Protein AF-A0A0F9NHW7-F1 (afdb_monomer_lite)

Structure (mmCIF, N/CA/C/O backbone):
data_AF-A0A0F9NHW7-F1
#
_entry.id   AF-A0A0F9NHW7-F1
#
loop_
_atom_site.group_PDB
_atom_site.id
_atom_site.type_symbol
_atom_site.label_atom_id
_atom_site.label_alt_id
_atom_site.label_comp_id
_atom_site.label_asym_id
_atom_site.label_entity_id
_atom_site.label_seq_id
_atom_site.pdbx_PDB_ins_code
_atom_site.Cartn_x
_atom_site.Cartn_y
_atom_site.Ca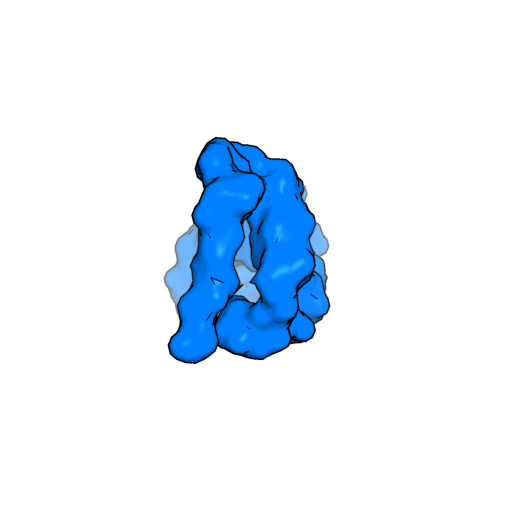rtn_z
_atom_site.occupancy
_atom_site.B_iso_or_equiv
_atom_site.auth_seq_id
_atom_site.auth_comp_id
_atom_site.auth_asym_id
_atom_site.auth_atom_id
_atom_site.pdbx_PDB_model_num
ATOM 1 N N . MET A 1 1 ? 9.573 0.489 -30.873 1.00 44.56 1 MET A N 1
ATOM 2 C CA . MET A 1 1 ? 8.796 0.037 -29.698 1.00 44.56 1 MET A CA 1
ATOM 3 C C . MET A 1 1 ? 8.423 1.269 -28.893 1.00 44.56 1 MET A C 1
ATOM 5 O O . MET A 1 1 ? 9.242 1.738 -28.119 1.00 44.56 1 MET A O 1
ATOM 9 N N . ASP A 1 2 ? 7.217 1.797 -29.085 1.00 50.22 2 ASP A N 1
ATOM 10 C CA . ASP A 1 2 ? 6.679 2.849 -28.222 1.00 50.22 2 ASP A CA 1
ATOM 11 C C . ASP A 1 2 ? 6.258 2.229 -26.888 1.00 50.22 2 ASP A C 1
ATOM 13 O O . ASP A 1 2 ? 5.279 1.480 -26.780 1.00 50.22 2 ASP A O 1
ATOM 17 N N . ILE A 1 3 ? 7.071 2.459 -25.865 1.00 57.84 3 ILE A N 1
ATOM 18 C CA . ILE A 1 3 ? 6.663 2.311 -24.475 1.00 57.84 3 ILE A CA 1
ATOM 19 C C . ILE A 1 3 ? 6.435 3.728 -23.947 1.00 57.84 3 ILE A C 1
ATOM 21 O O . ILE A 1 3 ? 7.384 4.508 -23.939 1.00 57.84 3 ILE A O 1
ATOM 25 N N . PRO A 1 4 ? 5.209 4.095 -23.530 1.00 64.94 4 PRO A N 1
ATOM 26 C CA . PRO A 1 4 ? 4.971 5.400 -22.930 1.00 64.94 4 PRO A CA 1
ATOM 27 C C . PRO A 1 4 ? 5.838 5.517 -21.670 1.00 64.94 4 PRO A C 1
ATOM 29 O O . PRO A 1 4 ? 5.627 4.791 -20.702 1.00 64.94 4 PRO A O 1
ATOM 32 N N . SER A 1 5 ? 6.868 6.364 -21.769 1.00 74.06 5 SER A N 1
ATOM 33 C CA . SER A 1 5 ? 7.846 6.772 -20.752 1.00 74.06 5 SER A CA 1
ATOM 34 C C . SER A 1 5 ? 8.043 5.774 -19.599 1.00 74.06 5 SER A C 1
ATOM 36 O O . SER A 1 5 ? 7.440 5.891 -18.528 1.00 74.06 5 SER A O 1
ATOM 38 N N . VAL A 1 6 ? 8.907 4.777 -19.812 1.00 82.75 6 VAL A N 1
ATOM 39 C CA . VAL A 1 6 ? 9.419 3.955 -18.710 1.00 82.75 6 VAL A CA 1
ATOM 40 C C . VAL A 1 6 ? 10.547 4.717 -18.016 1.00 82.75 6 VAL A C 1
ATOM 42 O O . VAL A 1 6 ? 11.535 5.070 -18.647 1.00 82.75 6 VAL A O 1
ATOM 45 N N . LYS A 1 7 ? 10.414 4.964 -16.710 1.00 85.94 7 LYS A N 1
ATOM 46 C CA . LYS A 1 7 ? 11.372 5.767 -15.930 1.00 85.94 7 LYS A CA 1
ATOM 47 C C . LYS A 1 7 ? 12.714 5.072 -15.699 1.00 85.94 7 LYS A C 1
ATOM 49 O O . LYS A 1 7 ? 13.717 5.753 -15.523 1.00 85.94 7 LYS A O 1
ATOM 54 N N . ASN A 1 8 ? 12.729 3.739 -15.652 1.00 89.44 8 ASN A N 1
ATOM 55 C CA . ASN A 1 8 ? 13.939 2.936 -15.479 1.00 89.44 8 ASN A CA 1
ATOM 56 C C . ASN A 1 8 ? 13.996 1.820 -16.532 1.00 89.44 8 ASN A C 1
ATOM 58 O O . ASN A 1 8 ? 13.469 0.721 -16.335 1.00 89.44 8 ASN A O 1
ATOM 62 N N . GLU A 1 9 ? 14.602 2.123 -17.678 1.00 90.06 9 GLU A N 1
ATOM 63 C CA . GLU A 1 9 ? 14.656 1.204 -18.818 1.00 90.06 9 GLU A CA 1
ATOM 64 C C . GLU A 1 9 ? 15.500 -0.046 -18.546 1.00 90.06 9 GLU A C 1
ATOM 66 O O . GLU A 1 9 ? 15.123 -1.139 -18.972 1.00 90.06 9 GLU A O 1
ATOM 71 N N . ASP A 1 10 ? 16.600 0.079 -17.801 1.00 90.56 10 ASP A N 1
ATOM 72 C CA . ASP A 1 10 ? 17.480 -1.051 -17.484 1.00 90.56 10 ASP A CA 1
ATOM 73 C C . ASP A 1 10 ? 16.778 -2.061 -16.577 1.00 90.56 10 ASP A C 1
ATOM 75 O O . ASP A 1 10 ? 16.782 -3.267 -16.840 1.00 90.56 10 ASP A O 1
ATOM 79 N N . GLN A 1 11 ? 16.079 -1.573 -15.550 1.00 91.31 11 GLN A N 1
ATOM 80 C CA . GLN A 1 11 ? 15.260 -2.419 -14.687 1.00 91.31 11 GLN A CA 1
ATOM 81 C C . GLN A 1 11 ? 14.118 -3.074 -15.470 1.00 91.31 11 GLN A C 1
ATOM 83 O O . GLN A 1 11 ? 13.805 -4.244 -15.248 1.00 91.31 11 GLN A O 1
ATOM 88 N N . TYR A 1 12 ? 13.502 -2.345 -16.403 1.00 92.00 12 T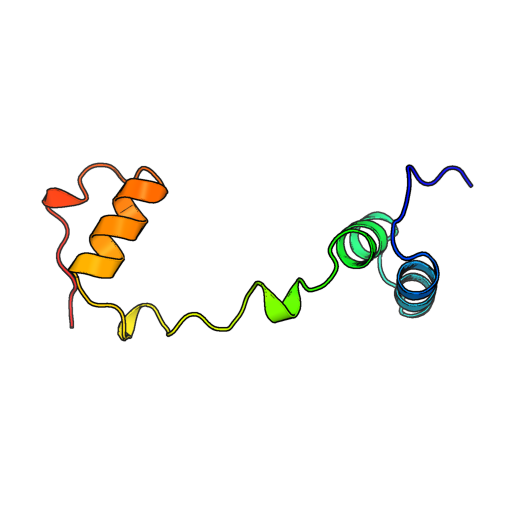YR A N 1
ATOM 89 C CA . TYR A 1 12 ? 12.474 -2.897 -17.276 1.00 92.00 12 TYR A CA 1
ATOM 90 C C . TYR A 1 12 ? 13.008 -4.051 -18.133 1.00 92.00 12 TYR A C 1
ATOM 92 O O . TYR A 1 12 ? 12.392 -5.119 -18.138 1.00 92.00 12 TYR A O 1
ATOM 100 N N . LYS A 1 13 ? 14.151 -3.868 -18.810 1.00 92.94 13 LYS A N 1
ATOM 101 C CA . LYS A 1 13 ? 14.793 -4.904 -19.638 1.00 92.94 13 LYS A CA 1
ATOM 102 C C . LYS A 1 13 ? 15.158 -6.127 -18.799 1.00 92.94 13 LYS A C 1
ATOM 104 O O . LYS A 1 13 ? 14.708 -7.224 -19.107 1.00 92.94 13 LYS A O 1
ATOM 109 N N . ALA A 1 14 ? 15.805 -5.926 -17.652 1.00 93.88 14 ALA A N 1
ATOM 110 C CA . ALA A 1 14 ? 16.149 -7.019 -16.743 1.00 93.88 14 ALA A CA 1
ATOM 111 C C . ALA A 1 14 ? 14.917 -7.812 -16.259 1.00 93.88 14 ALA A C 1
ATOM 113 O O . ALA A 1 14 ? 14.986 -9.024 -16.066 1.00 93.88 14 ALA A O 1
ATOM 114 N N . LEU A 1 15 ? 13.769 -7.155 -16.052 1.00 93.25 15 LEU A N 1
ATOM 115 C CA . LEU A 1 15 ? 12.515 -7.836 -15.707 1.00 93.25 15 LEU A CA 1
ATOM 116 C C . LEU A 1 15 ? 11.922 -8.596 -16.903 1.00 93.25 15 LEU A C 1
ATOM 118 O O . LEU A 1 15 ? 11.366 -9.679 -16.720 1.00 93.25 15 LEU A O 1
ATOM 122 N N . ARG A 1 16 ? 12.043 -8.056 -18.122 1.00 94.31 16 ARG A N 1
ATOM 123 C CA . ARG A 1 16 ? 11.631 -8.736 -19.362 1.00 94.31 16 ARG A CA 1
ATOM 124 C C . ARG A 1 16 ? 12.436 -10.010 -19.598 1.00 94.31 16 ARG A C 1
ATOM 126 O O . ARG A 1 16 ? 11.825 -11.036 -19.882 1.00 94.31 16 ARG A O 1
ATOM 133 N N . ASP A 1 17 ? 13.747 -9.965 -19.388 1.00 95.62 17 ASP A N 1
ATOM 134 C CA . ASP A 1 17 ? 14.639 -11.122 -19.543 1.00 95.62 17 ASP A CA 1
ATOM 135 C C . ASP A 1 17 ? 14.346 -12.212 -18.503 1.00 95.62 17 ASP A C 1
ATOM 137 O O . ASP A 1 17 ? 14.446 -13.403 -18.780 1.00 95.62 17 ASP A O 1
ATOM 141 N N . LYS A 1 18 ? 13.869 -11.811 -17.317 1.00 94.25 18 LYS A N 1
ATOM 142 C CA . LYS A 1 18 ? 13.356 -12.718 -16.275 1.00 94.25 18 LYS A CA 1
ATOM 143 C C . LYS A 1 18 ? 11.967 -13.298 -16.581 1.00 94.25 18 LYS A C 1
ATOM 145 O O . LYS A 1 18 ? 11.401 -13.983 -15.732 1.00 94.25 18 LYS A O 1
ATOM 150 N N . GLY A 1 19 ? 11.381 -13.000 -17.743 1.00 95.69 19 GLY A N 1
ATOM 151 C CA . GLY A 1 19 ? 10.086 -13.532 -18.179 1.00 95.69 19 GLY A CA 1
ATOM 152 C C . GLY A 1 19 ? 8.857 -12.754 -17.693 1.00 95.69 19 GLY A C 1
ATOM 153 O O . GLY A 1 19 ? 7.735 -13.246 -17.803 1.00 95.69 19 GLY A O 1
ATOM 154 N N . PHE A 1 20 ? 9.014 -11.542 -17.151 1.00 93.38 20 PHE A N 1
ATOM 155 C CA . PHE A 1 20 ? 7.872 -10.752 -16.681 1.00 93.38 20 PHE A CA 1
ATOM 156 C C . PHE A 1 20 ? 7.098 -10.142 -17.865 1.00 93.38 20 PHE A C 1
ATOM 158 O O . PHE A 1 20 ? 7.656 -9.766 -18.904 1.00 93.38 20 PHE A O 1
ATOM 165 N N . SER A 1 21 ? 5.777 -9.991 -17.707 1.00 94.38 21 SER A N 1
ATOM 166 C CA . SER A 1 21 ? 4.947 -9.347 -18.729 1.00 94.38 21 SER A CA 1
ATOM 167 C C . SER A 1 21 ? 5.332 -7.875 -18.922 1.00 94.38 21 SER A C 1
ATOM 169 O O . SER A 1 21 ? 5.824 -7.217 -18.005 1.00 94.38 21 SER A O 1
ATOM 171 N N . LYS A 1 22 ? 5.086 -7.337 -20.127 1.00 90.06 22 LYS A N 1
ATOM 172 C CA . LYS A 1 22 ? 5.432 -5.951 -20.503 1.00 90.06 22 LYS A CA 1
ATOM 173 C C . LYS A 1 22 ? 4.871 -4.952 -19.494 1.00 90.06 22 LYS A C 1
ATOM 175 O O . LYS A 1 22 ? 5.579 -4.055 -19.050 1.00 90.06 22 LYS A O 1
ATOM 180 N N . GLU A 1 23 ? 3.616 -5.144 -19.117 1.00 90.00 23 GLU A N 1
ATOM 181 C CA . GLU A 1 23 ? 2.914 -4.275 -18.185 1.00 90.00 23 GLU A CA 1
ATOM 182 C C . GLU A 1 23 ? 3.476 -4.375 -16.759 1.00 90.00 23 GLU A C 1
ATOM 184 O O . GLU A 1 23 ? 3.736 -3.352 -16.126 1.00 90.00 23 GLU A O 1
ATOM 189 N N . LYS A 1 24 ? 3.739 -5.594 -16.264 1.00 89.81 24 LYS A N 1
ATOM 190 C CA . LYS A 1 24 ? 4.303 -5.804 -14.923 1.00 89.81 24 LYS A CA 1
ATOM 191 C C . LYS A 1 24 ? 5.693 -5.178 -14.808 1.00 89.81 24 LYS A C 1
ATOM 193 O O . LYS A 1 24 ? 5.960 -4.476 -13.834 1.00 89.81 24 LYS A O 1
ATOM 198 N N . SER A 1 25 ? 6.543 -5.373 -15.816 1.00 91.56 25 SER A N 1
ATOM 199 C CA . SER A 1 25 ? 7.868 -4.750 -15.875 1.00 91.56 25 SER A CA 1
ATOM 200 C C . SER A 1 25 ? 7.775 -3.225 -15.889 1.00 91.56 25 SER A C 1
ATOM 202 O O . SER A 1 25 ? 8.498 -2.569 -15.145 1.00 91.56 25 SER A O 1
ATOM 204 N N . ALA A 1 26 ? 6.854 -2.656 -16.675 1.00 90.38 26 ALA A N 1
ATOM 205 C CA . ALA A 1 26 ? 6.665 -1.208 -16.748 1.00 90.38 26 ALA A CA 1
ATOM 206 C C . ALA A 1 26 ? 6.209 -0.614 -15.405 1.00 90.38 26 ALA A C 1
ATOM 208 O O . ALA A 1 26 ? 6.759 0.394 -14.970 1.00 90.38 26 ALA A O 1
ATOM 209 N N . ARG A 1 27 ? 5.267 -1.254 -14.693 1.00 88.81 27 ARG A N 1
ATOM 210 C CA . ARG A 1 27 ? 4.810 -0.777 -13.371 1.00 88.81 27 ARG A CA 1
ATOM 211 C C . ARG A 1 27 ? 5.936 -0.746 -12.339 1.00 88.81 27 ARG A C 1
ATOM 213 O O . ARG A 1 27 ? 6.057 0.233 -11.603 1.00 88.81 27 ARG A O 1
ATOM 220 N N . ILE A 1 28 ? 6.755 -1.799 -12.294 1.00 86.69 28 ILE A N 1
ATOM 221 C CA . ILE A 1 28 ? 7.885 -1.893 -11.359 1.00 86.69 28 ILE A CA 1
ATOM 222 C C . ILE A 1 28 ? 8.939 -0.833 -11.706 1.00 86.69 28 ILE A C 1
ATOM 224 O O . ILE A 1 28 ? 9.341 -0.070 -10.832 1.00 86.69 28 ILE A O 1
ATOM 228 N N . ALA A 1 29 ? 9.320 -0.725 -12.981 1.00 89.81 29 ALA A N 1
ATOM 229 C CA . ALA A 1 29 ? 10.298 0.255 -13.454 1.00 89.81 29 ALA A CA 1
ATOM 230 C C . ALA A 1 29 ? 9.848 1.718 -13.270 1.00 89.81 29 ALA A C 1
ATOM 232 O O . ALA A 1 29 ? 10.674 2.607 -13.075 1.00 89.81 29 ALA A O 1
ATOM 233 N N . ASN A 1 30 ? 8.539 1.981 -13.293 1.00 89.31 30 ASN A N 1
ATOM 234 C CA . ASN A 1 30 ? 7.972 3.317 -13.087 1.00 89.31 30 ASN A CA 1
ATOM 235 C C . ASN A 1 30 ? 7.781 3.702 -11.616 1.00 89.31 30 ASN A C 1
ATOM 237 O O . ASN A 1 30 ? 7.514 4.874 -11.326 1.00 89.31 30 ASN A O 1
ATOM 241 N N . THR A 1 31 ? 7.923 2.748 -10.694 1.00 84.44 31 THR A N 1
ATOM 242 C CA . THR A 1 31 ? 7.684 2.947 -9.261 1.00 84.44 31 THR A CA 1
ATOM 243 C C . THR A 1 31 ? 8.985 2.753 -8.479 1.00 84.44 31 THR A C 1
ATOM 245 O O . THR A 1 31 ? 9.164 1.734 -7.802 1.00 84.44 31 THR A O 1
ATOM 248 N N . PRO A 1 32 ? 9.919 3.723 -8.534 1.00 74.00 32 PRO A N 1
ATOM 249 C CA . PRO A 1 32 ? 11.126 3.652 -7.725 1.00 74.00 32 PRO A CA 1
ATOM 250 C C . PRO A 1 32 ? 10.755 3.627 -6.238 1.00 74.00 32 PRO A C 1
ATOM 252 O O . PRO A 1 32 ? 9.780 4.253 -5.812 1.00 74.00 32 PRO A O 1
ATOM 255 N N . ASN A 1 33 ? 11.555 2.919 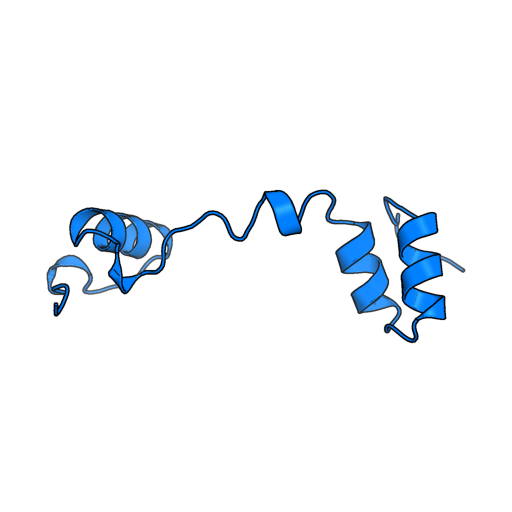-5.438 1.00 70.44 33 ASN A N 1
ATOM 256 C CA . ASN A 1 33 ? 11.365 2.784 -3.992 1.00 70.44 33 ASN A CA 1
ATOM 257 C C . ASN A 1 33 ? 10.061 2.090 -3.563 1.00 70.44 33 ASN A C 1
ATOM 259 O O . ASN A 1 33 ? 9.668 2.257 -2.413 1.00 70.44 33 ASN A O 1
ATOM 263 N N . ALA A 1 34 ? 9.399 1.297 -4.416 1.00 68.38 34 ALA A N 1
ATOM 264 C CA . ALA A 1 34 ? 8.200 0.546 -4.018 1.00 68.38 34 ALA A CA 1
ATOM 265 C C . ALA A 1 34 ? 8.420 -0.265 -2.720 1.00 68.38 34 ALA A C 1
ATOM 267 O O . ALA A 1 34 ? 7.620 -0.166 -1.793 1.00 68.38 34 ALA A O 1
ATOM 268 N N . SER A 1 35 ? 9.563 -0.954 -2.605 1.00 65.38 35 SER A N 1
ATOM 269 C CA . SER A 1 35 ? 9.944 -1.717 -1.405 1.00 65.38 35 SER A CA 1
ATOM 270 C C . SER A 1 35 ? 10.315 -0.856 -0.193 1.00 65.38 35 SER A C 1
ATOM 272 O O . SER A 1 35 ? 10.265 -1.349 0.921 1.00 65.38 35 SER A O 1
ATOM 274 N N . LYS A 1 36 ? 10.706 0.412 -0.386 1.00 64.88 36 LYS A N 1
ATOM 275 C CA . LYS A 1 36 ? 11.024 1.346 0.712 1.00 64.88 36 LYS A CA 1
ATOM 276 C C . LYS A 1 36 ? 9.788 2.132 1.166 1.00 64.88 36 LYS A C 1
ATOM 278 O O . LYS A 1 36 ? 9.690 2.504 2.330 1.00 64.88 36 LYS A O 1
ATOM 283 N N . LYS A 1 37 ? 8.847 2.393 0.249 1.00 63.81 37 LYS A N 1
ATOM 284 C CA . LYS A 1 37 ? 7.560 3.048 0.528 1.00 63.81 37 LYS A CA 1
ATOM 285 C C . LYS A 1 37 ? 6.558 2.110 1.210 1.00 63.81 37 LYS A C 1
ATOM 287 O O . LYS A 1 37 ? 5.699 2.601 1.932 1.00 63.81 37 LYS A O 1
ATOM 292 N N . GLY A 1 38 ? 6.650 0.799 0.984 1.00 65.81 38 GLY A N 1
ATOM 293 C CA . GLY A 1 38 ? 5.848 -0.227 1.662 1.00 65.81 38 GLY A CA 1
ATOM 294 C C . GLY A 1 38 ? 6.669 -1.061 2.651 1.00 65.81 38 GLY A C 1
ATOM 295 O O . GLY A 1 38 ? 7.890 -0.992 2.655 1.00 65.81 38 GLY A O 1
ATOM 296 N N . GLY A 1 39 ? 6.003 -1.853 3.494 1.00 65.25 39 GLY A N 1
ATOM 297 C CA . GLY A 1 39 ? 6.643 -2.903 4.306 1.00 65.25 39 GLY A CA 1
ATOM 298 C C . GLY A 1 39 ? 7.141 -2.509 5.702 1.00 65.25 39 GLY A C 1
ATOM 299 O O . GLY A 1 39 ? 7.394 -3.394 6.503 1.00 65.25 39 GLY A O 1
ATOM 300 N N . ASN A 1 40 ? 7.223 -1.216 6.031 1.00 74.19 40 ASN A N 1
ATOM 301 C CA . ASN A 1 40 ? 7.603 -0.755 7.380 1.00 74.19 40 ASN A CA 1
ATOM 302 C C . ASN A 1 40 ? 6.406 -0.577 8.332 1.00 74.19 40 ASN A C 1
ATOM 304 O O . ASN A 1 40 ? 6.561 -0.073 9.441 1.00 74.19 40 ASN A O 1
ATOM 308 N N . ALA A 1 41 ? 5.196 -0.924 7.893 1.00 80.06 41 ALA A N 1
ATOM 309 C CA . ALA A 1 41 ? 4.033 -0.888 8.766 1.00 80.06 41 ALA A CA 1
ATOM 310 C C . ALA A 1 41 ? 4.048 -2.125 9.667 1.00 80.06 41 ALA A C 1
ATOM 312 O O . ALA A 1 41 ? 4.172 -3.246 9.174 1.00 80.06 41 ALA A O 1
ATOM 313 N N . LYS A 1 42 ? 3.891 -1.915 10.976 1.00 86.75 42 LYS A N 1
ATOM 314 C CA . LYS A 1 42 ? 3.645 -3.002 11.927 1.00 86.75 42 LYS A CA 1
ATOM 315 C C . LYS A 1 42 ? 2.373 -3.788 11.530 1.00 86.75 42 LYS A C 1
ATOM 317 O O . LYS A 1 42 ? 1.479 -3.182 10.922 1.00 86.75 42 LYS A O 1
ATOM 322 N N . PRO A 1 43 ? 2.264 -5.091 11.846 1.00 89.62 43 PRO A N 1
ATOM 323 C CA . PRO A 1 43 ? 1.054 -5.884 11.602 1.00 89.62 43 PRO A CA 1
ATOM 324 C C . PRO A 1 43 ? -0.183 -5.241 12.240 1.00 89.62 43 PRO A C 1
ATOM 326 O O . PRO A 1 43 ? -0.059 -4.625 13.296 1.00 89.62 43 PRO A O 1
ATOM 329 N N . TYR A 1 44 ? -1.374 -5.377 11.643 1.00 89.12 44 TYR A N 1
ATOM 330 C CA . TYR A 1 44 ? -2.601 -4.743 12.162 1.00 89.12 44 TYR A CA 1
ATOM 331 C C . TYR A 1 44 ? -2.951 -5.189 13.591 1.00 89.12 44 TYR A C 1
ATOM 333 O O . TYR A 1 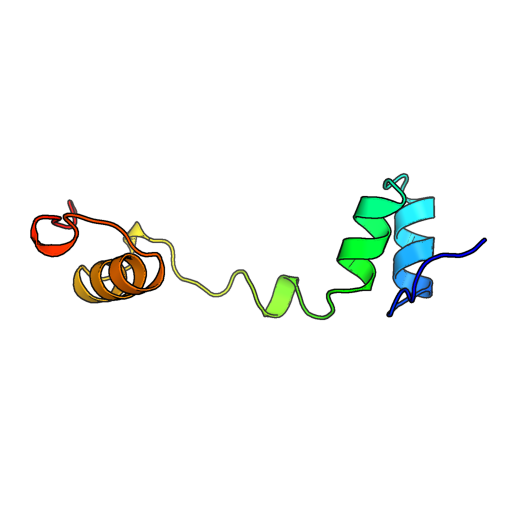44 ? -3.553 -4.433 14.354 1.00 89.12 44 TYR A O 1
ATOM 341 N N . GLU A 1 45 ? -2.515 -6.382 13.982 1.00 88.12 45 GLU A N 1
ATOM 342 C CA . GLU A 1 45 ? -2.625 -6.944 15.325 1.00 88.12 45 GLU A CA 1
ATOM 343 C C . GLU A 1 45 ? -1.890 -6.088 16.370 1.00 88.12 45 GLU A C 1
ATOM 345 O O . GLU A 1 45 ? -2.331 -5.985 17.515 1.00 88.12 45 GLU A O 1
ATOM 350 N N . GLU A 1 46 ? -0.824 -5.390 15.976 1.00 90.69 46 GLU A N 1
ATOM 351 C CA . GLU A 1 46 ? -0.039 -4.490 16.832 1.00 90.69 46 GLU A CA 1
ATOM 352 C C . GLU A 1 46 ? -0.534 -3.032 16.793 1.00 90.69 46 GLU A C 1
ATOM 354 O O . GLU A 1 46 ? -0.015 -2.155 17.493 1.00 90.69 46 GLU A O 1
ATOM 359 N N . TRP A 1 47 ? -1.544 -2.725 15.974 1.00 93.31 47 TRP A N 1
ATOM 360 C CA . TRP A 1 47 ? -2.121 -1.382 15.919 1.00 93.31 47 TRP A CA 1
ATOM 361 C C . TRP A 1 47 ? -3.046 -1.161 17.106 1.00 93.31 47 TRP A C 1
ATOM 363 O O . TRP A 1 47 ? -3.807 -2.036 17.519 1.00 93.31 47 TRP A O 1
ATOM 373 N N . THR A 1 48 ? -3.013 0.035 17.668 1.00 93.69 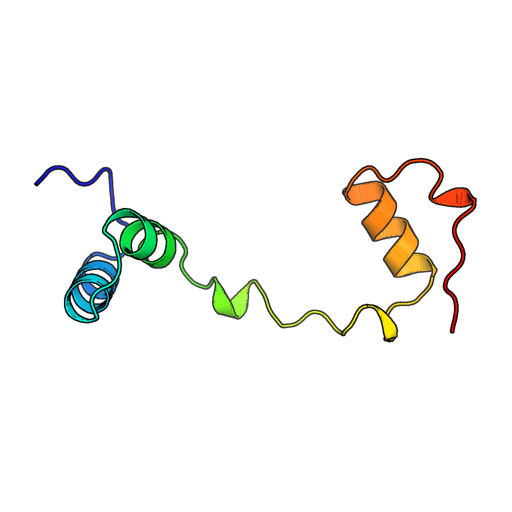48 THR A N 1
ATOM 374 C CA . THR A 1 48 ? -3.990 0.460 18.666 1.00 93.69 48 THR A CA 1
ATOM 375 C C . THR A 1 48 ? -5.362 0.641 18.013 1.00 93.69 48 THR A C 1
ATOM 377 O O . THR A 1 48 ? -5.478 0.889 16.811 1.00 93.69 48 THR A O 1
ATOM 380 N N . LYS A 1 49 ? -6.433 0.572 18.815 1.00 93.50 49 LYS A N 1
ATOM 381 C CA . LYS A 1 49 ? -7.792 0.881 18.336 1.00 93.50 49 LYS A CA 1
ATOM 382 C C . LYS A 1 49 ? -7.857 2.267 17.678 1.00 93.50 49 LYS A C 1
ATOM 384 O O . LYS A 1 49 ? -8.575 2.433 16.699 1.00 93.50 49 LYS A O 1
ATOM 389 N N . HIS A 1 50 ? -7.112 3.237 18.207 1.00 93.56 50 HIS A N 1
ATOM 390 C CA . HIS A 1 50 ? -7.062 4.587 17.656 1.00 93.56 50 HIS A CA 1
ATOM 391 C C . HIS A 1 50 ? -6.428 4.611 16.259 1.00 93.56 50 HIS A C 1
ATOM 393 O O . HIS A 1 50 ? -7.046 5.119 15.334 1.00 93.56 50 HIS A O 1
ATOM 399 N N . GLU A 1 51 ? -5.268 3.978 16.066 1.00 94.00 51 GLU A N 1
ATOM 400 C CA . GLU A 1 51 ? -4.628 3.899 14.743 1.00 94.00 51 GLU A CA 1
ATOM 401 C C . GLU A 1 51 ? -5.516 3.188 13.710 1.00 94.00 51 GLU A C 1
ATOM 403 O O . GLU A 1 51 ? -5.605 3.617 12.559 1.00 94.00 51 GLU A O 1
ATOM 408 N N . LEU A 1 52 ? -6.213 2.121 14.120 1.00 94.50 52 LEU A N 1
ATOM 409 C CA . LEU A 1 52 ? -7.182 1.430 13.265 1.00 94.50 52 LEU A CA 1
ATOM 410 C C . LEU A 1 52 ? -8.379 2.326 12.918 1.00 94.50 52 LEU A C 1
ATOM 412 O O . LEU A 1 52 ? -8.844 2.306 11.781 1.00 94.50 52 LEU A O 1
ATOM 416 N N . TYR A 1 53 ? -8.862 3.125 13.871 1.00 95.38 53 TYR A N 1
ATOM 417 C CA . TYR A 1 53 ? -9.955 4.072 13.657 1.00 95.38 53 TYR A CA 1
ATOM 418 C C . TYR A 1 53 ? -9.571 5.187 12.672 1.00 95.38 53 TYR A C 1
ATOM 420 O O . TYR A 1 53 ? -10.318 5.449 11.729 1.00 95.38 53 TYR A O 1
ATOM 428 N N . GLU A 1 54 ? -8.396 5.796 12.843 1.00 95.25 54 GLU A N 1
ATOM 429 C CA . GLU A 1 54 ? -7.871 6.830 11.938 1.00 95.25 54 GLU A CA 1
ATOM 430 C C . GLU A 1 54 ? -7.694 6.281 10.517 1.00 95.25 54 GLU A C 1
ATOM 432 O O . GLU A 1 54 ? -8.118 6.889 9.530 1.00 95.25 54 GLU A O 1
ATOM 437 N N . GLN A 1 55 ? -7.132 5.076 10.398 1.00 94.69 55 GLN A N 1
ATOM 438 C CA . GLN A 1 55 ? -6.989 4.418 9.105 1.00 94.69 55 GLN A CA 1
ATOM 439 C C . GLN A 1 55 ? -8.352 4.113 8.478 1.00 94.69 55 GLN A C 1
ATOM 441 O O . GLN A 1 55 ? -8.537 4.365 7.288 1.00 94.69 55 GLN A O 1
ATOM 446 N N . ALA A 1 56 ? -9.318 3.631 9.265 1.00 95.69 56 ALA A N 1
ATOM 447 C CA . ALA A 1 56 ? -10.683 3.380 8.816 1.00 95.69 56 ALA A CA 1
ATOM 448 C C . ALA A 1 56 ? -11.378 4.660 8.329 1.00 95.69 56 ALA A C 1
ATOM 450 O O . ALA A 1 56 ? -12.090 4.621 7.327 1.00 95.69 56 ALA A O 1
ATOM 451 N N . GLN A 1 57 ? -11.135 5.807 8.971 1.00 96.19 57 GLN A N 1
ATOM 452 C CA . GLN A 1 57 ? -11.609 7.103 8.487 1.00 96.19 57 GLN A CA 1
ATOM 453 C C . GLN A 1 57 ? -10.958 7.480 7.153 1.00 96.19 57 GLN A C 1
ATOM 455 O O . GLN A 1 57 ? -11.662 7.876 6.225 1.00 96.19 57 GLN A O 1
ATOM 460 N N . LYS A 1 58 ? -9.637 7.313 7.030 1.00 95.19 58 LYS A N 1
ATOM 461 C CA . LYS A 1 58 ? -8.881 7.640 5.813 1.00 95.19 58 LYS A CA 1
ATOM 462 C C . LYS A 1 58 ? -9.336 6.839 4.592 1.00 95.19 58 LYS A C 1
ATOM 464 O O . LYS A 1 58 ? -9.337 7.376 3.488 1.00 95.19 58 LYS A O 1
ATOM 469 N N . VAL A 1 59 ? -9.698 5.570 4.780 1.00 95.56 59 VAL A N 1
ATOM 470 C CA . VAL A 1 59 ? -10.179 4.702 3.690 1.00 95.56 59 VAL A CA 1
ATOM 471 C C . VAL A 1 59 ? -11.701 4.722 3.511 1.00 95.56 59 VAL A C 1
ATOM 473 O O . VAL A 1 59 ? -12.202 4.083 2.592 1.00 95.56 59 VAL A O 1
ATOM 476 N N . GLY A 1 60 ? -12.437 5.450 4.359 1.00 95.44 60 GLY A N 1
ATOM 477 C CA . GLY A 1 60 ? -13.886 5.624 4.225 1.00 95.44 60 GLY A CA 1
ATOM 478 C C . GLY A 1 60 ? -14.732 4.447 4.720 1.00 95.44 60 GLY A C 1
ATOM 479 O O . GLY A 1 60 ? -15.800 4.199 4.173 1.00 95.44 60 GLY A O 1
ATOM 480 N N . ILE A 1 61 ? -14.292 3.716 5.750 1.00 96.06 61 ILE A N 1
ATOM 481 C CA . ILE A 1 61 ? -15.098 2.648 6.360 1.00 96.06 61 ILE A CA 1
ATOM 482 C C . ILE A 1 61 ? -16.256 3.263 7.163 1.00 96.06 61 ILE A C 1
ATOM 484 O O . ILE A 1 61 ? -16.070 3.994 8.146 1.00 96.06 61 ILE A O 1
ATOM 488 N N . GLU A 1 62 ? -17.480 2.947 6.751 1.00 94.81 62 GLU A N 1
ATOM 489 C CA . GLU A 1 62 ? -18.699 3.310 7.472 1.00 94.81 62 GLU A CA 1
ATOM 490 C C . GLU A 1 62 ? -18.875 2.468 8.742 1.00 94.81 62 GLU A C 1
ATOM 492 O O . GLU A 1 62 ? -18.305 1.388 8.890 1.00 94.81 62 GLU A O 1
ATOM 497 N N . GLY A 1 63 ? -19.610 2.992 9.725 1.00 95.12 63 GLY A N 1
ATOM 498 C CA . GLY A 1 63 ? -19.811 2.304 11.005 1.00 95.12 63 GLY A CA 1
ATOM 499 C C . GLY A 1 63 ? -18.551 2.157 11.875 1.00 95.12 63 GLY A C 1
ATOM 500 O O . GLY A 1 63 ? -18.651 1.624 12.979 1.00 95.12 63 GLY A O 1
ATOM 501 N N . ARG A 1 64 ? -17.387 2.674 11.447 1.00 95.44 64 ARG A N 1
ATOM 502 C CA . ARG A 1 64 ? -16.095 2.633 12.170 1.00 95.44 64 ARG A CA 1
ATOM 503 C C . ARG A 1 64 ? -16.180 3.036 13.647 1.00 95.44 64 ARG A C 1
ATOM 505 O O . ARG A 1 64 ? -15.482 2.468 14.476 1.00 95.44 64 ARG A O 1
ATOM 512 N N . SER A 1 65 ? -17.067 3.969 13.996 1.00 92.94 65 SER A N 1
ATOM 513 C CA . SER A 1 65 ? -17.273 4.431 15.377 1.00 92.94 65 SER A CA 1
ATOM 514 C C . SER A 1 65 ? -17.837 3.352 16.304 1.00 92.94 65 SER A C 1
ATOM 516 O O . SER A 1 65 ? -17.606 3.404 17.507 1.00 92.94 65 SER A O 1
ATOM 518 N N . SER A 1 66 ? -18.539 2.361 15.751 1.00 93.25 66 SER A N 1
ATOM 519 C CA . SER A 1 66 ? -19.045 1.196 16.487 1.00 93.25 66 SER A CA 1
ATOM 520 C C . SER A 1 66 ? -18.050 0.028 16.531 1.00 93.25 66 SER A C 1
ATOM 522 O O . SER A 1 66 ? -18.247 -0.926 17.284 1.00 93.25 66 SER A O 1
ATOM 524 N N . MET A 1 67 ? -16.968 0.091 15.747 1.00 92.31 67 MET A N 1
ATOM 525 C CA . MET A 1 67 ? -15.985 -0.984 15.666 1.00 92.31 67 MET A CA 1
ATOM 526 C C . MET A 1 67 ? -15.062 -0.980 16.887 1.00 92.31 67 MET A C 1
ATOM 528 O O . MET A 1 67 ? -14.586 0.055 17.359 1.00 92.31 67 MET A O 1
ATOM 532 N N . ASN A 1 68 ? -14.775 -2.178 17.389 1.00 91.81 68 ASN A N 1
ATOM 533 C CA . ASN A 1 68 ? -13.837 -2.403 18.479 1.00 91.81 68 ASN A CA 1
ATOM 534 C C . ASN A 1 68 ? -12.730 -3.341 18.012 1.00 91.81 68 ASN A C 1
ATOM 536 O O . ASN A 1 68 ? -12.996 -4.324 17.320 1.00 91.81 68 ASN A O 1
ATOM 540 N N . LYS A 1 69 ? -11.494 -3.053 18.430 1.00 89.75 69 LYS A N 1
ATOM 541 C CA . LYS A 1 69 ? -10.395 -4.002 18.279 1.00 89.75 69 LYS A CA 1
ATOM 542 C C . LYS A 1 69 ? -10.668 -5.184 19.210 1.00 89.75 69 LYS A C 1
ATOM 544 O O . LYS A 1 69 ? -10.837 -4.983 20.412 1.00 89.75 69 LYS A O 1
ATOM 549 N N . ARG A 1 70 ? -10.748 -6.388 18.649 1.00 83.38 70 ARG A N 1
ATOM 550 C CA . ARG A 1 70 ? -10.709 -7.630 19.426 1.00 83.38 70 ARG A CA 1
ATOM 551 C C . ARG A 1 70 ? -9.235 -7.975 19.617 1.00 83.38 70 ARG A C 1
ATOM 553 O O . ARG A 1 70 ? -8.502 -7.985 18.630 1.00 83.38 70 ARG A O 1
ATOM 560 N N . ASN A 1 71 ? -8.817 -8.126 20.870 1.00 69.75 71 ASN A N 1
ATOM 561 C CA . ASN A 1 71 ? -7.470 -8.578 21.214 1.00 69.75 71 ASN A CA 1
ATOM 562 C C . ASN A 1 71 ? -7.395 -10.099 21.136 1.00 69.75 71 ASN A C 1
ATOM 564 O O . ASN A 1 71 ? -8.426 -10.736 21.452 1.00 69.75 71 ASN A O 1
#

pLDDT: mean 86.05, std 12.02, range [44.56, 96.19]

Sequence (71 aa):
MDIPSVKNEDQYKALRDKGFSKEKSARIANTPNASKKGGNAKPYEEWTKHELYEQAQKVGIEGRSSMNKRN

Foldseek 3Di:
DDDPDQPAVVQLVVVVVVVDDNVVSSVVSNDPCPVVVDDPDDPPLPDDLVRVLVVCVVVVPPPSVVDDDDD

Radius of gyration: 19.01 Å; chains: 1; bounding box: 37×21×51 Å

Secondary structure (DSSP, 8-state):
---S--S-HHHHHHHHHTT--HHHHHHHHHSTTHHHHSS-SPPGGGS-HHHHHHHHHHHT-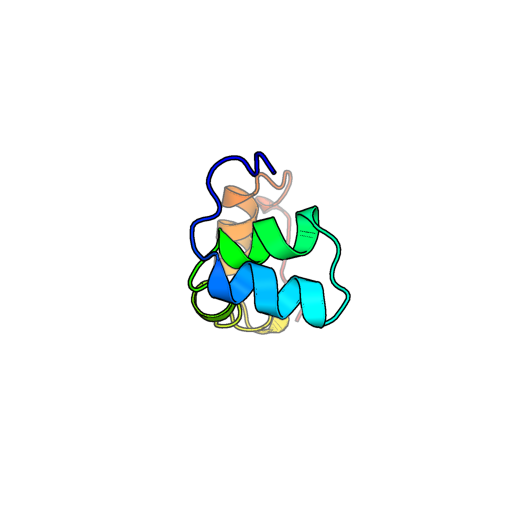TTGGG-----

Organism: NCBI:txid412755

InterPro domains:
  IPR055642 Protein of unknown function DUF7218 [PF23855] (4-41)